Protein AF-A0A6J1CYR2-F1 (afdb_monomer)

Secondary structure (DSSP, 8-state):
-PPP------GGGS-HHHHHHHHTTS-HHHHHHTGGGS-HHHHHHHHSGGGGSEEE----S-TTS--S-HHHHHHHHHHHTTT---EEEEES--BHHHHHHHHHH-S---EEEEES-TB--HHHHHHHHTT-TT--EEEEES----HHHHHHHHHH-TT--EEEEE-S----

Foldseek 3Di:
DDDDPPPDPPPVPDPLVVVLVVLLVDALVCLVPPQLPPDPSSVVSSLALVSLLEHELDDPPPVPPDPDDSLVSLLVSLVSNQQNHAYYEDECRDALVSLVSNLVSYQRHAYYEYENHARQALVSLLVNLLSHQNHAEYEYYQYDHDPVSVVSNCVSHVNHNYYHYHHPDPPD

Mean predicted aligned error: 6.94 Å

Organism: Momordica charantia (NCBI:txid3673)

Structure (mmCIF, N/CA/C/O backbone):
data_AF-A0A6J1CYR2-F1
#
_entry.id   AF-A0A6J1CYR2-F1
#
loop_
_atom_site.group_PDB
_atom_site.id
_atom_site.type_symbol
_atom_site.label_atom_id
_atom_site.label_alt_id
_atom_site.label_comp_id
_atom_site.label_asym_id
_atom_site.label_entity_id
_atom_site.label_seq_id
_atom_site.pdbx_PDB_ins_code
_atom_site.Cartn_x
_atom_site.Cartn_y
_atom_site.Cartn_z
_atom_site.occupancy
_atom_site.B_iso_or_equiv
_atom_site.auth_seq_id
_atom_site.auth_comp_id
_atom_site.auth_asym_id
_atom_site.auth_atom_id
_atom_site.pdbx_PDB_model_num
ATOM 1 N N . MET A 1 1 ? 20.885 -32.375 -44.635 1.00 42.28 1 MET A N 1
ATOM 2 C CA . MET A 1 1 ? 20.047 -32.191 -43.427 1.00 42.28 1 MET A CA 1
ATOM 3 C C . MET A 1 1 ? 19.857 -30.687 -43.183 1.00 42.28 1 MET A C 1
ATOM 5 O O . MET A 1 1 ? 20.788 -30.029 -42.739 1.00 42.28 1 MET A O 1
ATOM 9 N N . LYS A 1 2 ? 18.721 -30.091 -43.586 1.00 44.25 2 LYS A N 1
ATOM 10 C CA . LYS A 1 2 ? 18.470 -28.638 -43.442 1.00 44.25 2 LYS A CA 1
ATOM 11 C C . LYS A 1 2 ? 18.006 -28.343 -42.007 1.00 44.25 2 LYS A C 1
ATOM 13 O O . LYS A 1 2 ? 16.956 -28.832 -41.599 1.00 44.25 2 LYS A O 1
ATOM 18 N N . ARG A 1 3 ? 18.774 -27.560 -41.237 1.00 52.75 3 ARG A N 1
ATOM 19 C CA . ARG A 1 3 ? 18.351 -27.058 -39.915 1.00 52.75 3 ARG A CA 1
ATOM 20 C C . ARG A 1 3 ? 17.096 -26.195 -40.095 1.00 52.75 3 ARG A C 1
ATOM 22 O O . ARG A 1 3 ? 17.161 -25.154 -40.744 1.00 52.75 3 ARG A O 1
ATOM 29 N N . LYS A 1 4 ? 15.959 -26.612 -39.523 1.00 50.84 4 LYS A N 1
ATOM 30 C CA . LYS A 1 4 ? 14.780 -25.745 -39.374 1.00 50.84 4 LYS A CA 1
ATOM 31 C C . LYS A 1 4 ? 15.198 -24.537 -38.528 1.00 50.84 4 LYS A C 1
ATOM 33 O O . LYS A 1 4 ? 15.584 -24.706 -37.373 1.00 50.84 4 LYS A O 1
ATOM 38 N N . ARG A 1 5 ? 15.145 -23.328 -39.097 1.00 55.97 5 ARG A N 1
ATOM 39 C CA . ARG A 1 5 ? 15.244 -22.077 -38.330 1.00 55.97 5 ARG A CA 1
ATOM 40 C C . ARG A 1 5 ? 14.112 -22.095 -37.299 1.00 55.97 5 ARG A C 1
ATOM 42 O O . ARG A 1 5 ? 12.945 -22.116 -37.681 1.00 55.97 5 ARG A O 1
ATOM 49 N N . LYS A 1 6 ? 14.444 -22.124 -36.004 1.00 58.31 6 LYS A N 1
ATOM 50 C CA . LYS A 1 6 ? 13.477 -21.809 -34.945 1.00 58.31 6 LYS A CA 1
ATOM 51 C C . LYS A 1 6 ? 13.029 -20.374 -35.216 1.00 58.31 6 LYS A C 1
ATOM 53 O O . LYS A 1 6 ? 13.857 -19.470 -35.155 1.00 58.31 6 LYS A O 1
ATOM 58 N N . ILE A 1 7 ? 11.763 -20.178 -35.576 1.00 60.44 7 ILE A N 1
ATOM 59 C CA . ILE A 1 7 ? 11.164 -18.843 -35.605 1.00 60.44 7 ILE A CA 1
ATOM 60 C C . ILE A 1 7 ? 11.235 -18.355 -34.159 1.00 60.44 7 ILE A C 1
ATOM 62 O O . ILE A 1 7 ? 10.533 -18.875 -33.290 1.00 60.44 7 ILE A O 1
ATOM 66 N N . ALA A 1 8 ? 12.170 -17.451 -33.874 1.00 62.22 8 ALA A N 1
ATOM 67 C CA . ALA A 1 8 ? 12.194 -16.766 -32.597 1.00 62.22 8 ALA A CA 1
ATOM 68 C C . ALA A 1 8 ? 10.896 -15.958 -32.525 1.00 62.22 8 ALA A C 1
ATOM 70 O O . ALA A 1 8 ? 10.611 -15.173 -33.428 1.00 62.22 8 ALA A O 1
ATOM 71 N N . ARG A 1 9 ? 10.069 -16.211 -31.506 1.00 61.34 9 ARG A N 1
ATOM 72 C CA . ARG A 1 9 ? 8.853 -15.422 -31.285 1.00 61.34 9 ARG A CA 1
ATOM 73 C C . ARG A 1 9 ? 9.284 -13.975 -31.067 1.00 61.34 9 ARG A C 1
ATOM 75 O O . ARG A 1 9 ? 10.005 -13.699 -30.110 1.00 61.34 9 ARG A O 1
ATOM 82 N N . ASN A 1 10 ? 8.884 -13.083 -31.969 1.00 68.69 10 ASN A N 1
ATOM 83 C CA . ASN A 1 10 ? 9.196 -11.670 -31.847 1.00 68.69 10 ASN A CA 1
ATOM 84 C C . ASN A 1 10 ? 8.203 -11.027 -30.876 1.00 68.69 10 ASN A C 1
ATOM 86 O O . ASN A 1 10 ? 7.147 -10.544 -31.270 1.00 68.69 10 ASN A O 1
ATOM 90 N N . TRP A 1 11 ? 8.531 -11.048 -29.584 1.00 68.81 11 TRP A N 1
ATOM 91 C CA . TRP A 1 11 ? 7.711 -10.428 -28.537 1.00 68.81 11 TRP A CA 1
ATOM 92 C C . TRP A 1 11 ? 7.516 -8.914 -28.737 1.00 68.81 11 TRP A C 1
ATOM 94 O O . TRP A 1 11 ? 6.641 -8.330 -28.108 1.00 68.81 11 TRP A O 1
ATOM 104 N N . LEU A 1 12 ? 8.296 -8.283 -29.625 1.00 65.00 12 LEU A N 1
ATOM 105 C CA . LEU A 1 12 ? 8.162 -6.869 -29.982 1.00 65.00 12 LEU A CA 1
ATOM 106 C C . LEU A 1 12 ? 6.978 -6.580 -30.921 1.00 65.00 12 LEU A C 1
ATOM 108 O O . LEU A 1 12 ? 6.601 -5.422 -31.053 1.00 65.00 12 LEU A O 1
ATOM 112 N N . GLU A 1 13 ? 6.397 -7.597 -31.566 1.00 72.12 13 GLU A N 1
ATOM 113 C CA . GLU A 1 13 ? 5.245 -7.441 -32.475 1.00 72.12 13 GLU A CA 1
ATOM 114 C C . GLU A 1 13 ? 3.892 -7.562 -31.763 1.00 72.12 13 GLU A C 1
ATOM 116 O O . GLU A 1 13 ? 2.841 -7.411 -32.386 1.00 72.12 13 GLU A O 1
ATOM 121 N N . LEU A 1 14 ? 3.891 -7.835 -30.455 1.00 77.06 14 LEU A N 1
ATOM 122 C CA . LEU A 1 14 ? 2.652 -7.892 -29.694 1.00 77.06 14 LEU A CA 1
ATOM 123 C C . LEU A 1 14 ? 2.041 -6.488 -29.551 1.00 77.06 14 LEU A C 1
ATOM 125 O O . LEU A 1 14 ? 2.762 -5.538 -29.227 1.00 77.06 14 LEU A O 1
ATOM 129 N N . PRO A 1 15 ? 0.713 -6.346 -29.728 1.00 83.88 15 PRO A N 1
ATOM 130 C CA . PRO A 1 15 ? 0.023 -5.098 -29.442 1.00 83.88 15 PRO A CA 1
ATOM 131 C C . PRO A 1 15 ? 0.286 -4.637 -28.008 1.00 83.88 15 PRO A C 1
ATOM 133 O O . PRO A 1 15 ? 0.337 -5.453 -27.082 1.00 83.88 15 PRO A O 1
ATOM 136 N N . ALA A 1 16 ? 0.401 -3.322 -27.816 1.00 82.12 16 ALA A N 1
ATOM 137 C CA . ALA A 1 16 ? 0.687 -2.731 -26.511 1.00 82.12 16 ALA A CA 1
ATOM 138 C C . ALA A 1 16 ? -0.309 -3.187 -25.431 1.00 82.12 16 ALA A C 1
ATOM 140 O O . ALA A 1 16 ? 0.098 -3.461 -24.312 1.00 82.12 16 ALA A O 1
ATOM 141 N N . GLU A 1 17 ? -1.585 -3.366 -25.777 1.00 84.38 17 GLU A N 1
ATOM 142 C CA . GLU A 1 17 ? -2.633 -3.824 -24.855 1.00 84.38 17 GLU A CA 1
ATOM 143 C C . GLU A 1 17 ? -2.387 -5.241 -24.309 1.00 84.38 17 GLU A C 1
ATOM 145 O O . GLU A 1 17 ? -2.567 -5.508 -23.116 1.00 84.38 17 GLU A O 1
ATOM 150 N N . VAL A 1 18 ? -1.925 -6.155 -25.168 1.00 86.38 18 VAL A N 1
ATOM 151 C CA . VAL A 1 18 ? -1.586 -7.528 -24.766 1.00 86.38 18 VAL A CA 1
ATOM 152 C C . VAL A 1 18 ? -0.366 -7.505 -23.854 1.00 86.38 18 VAL A C 1
ATOM 154 O O . VAL A 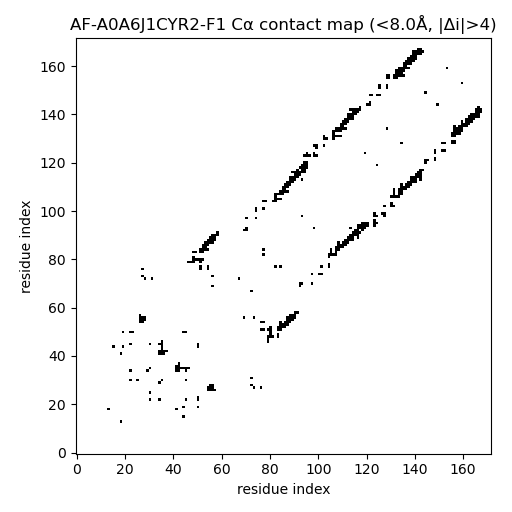1 18 ? -0.353 -8.165 -22.815 1.00 86.38 18 VAL A O 1
ATOM 157 N N . MET A 1 19 ? 0.633 -6.691 -24.201 1.00 86.19 19 MET A N 1
ATOM 158 C CA . MET A 1 19 ? 1.817 -6.502 -23.369 1.00 86.19 19 MET A CA 1
ATOM 159 C C . MET A 1 19 ? 1.462 -5.913 -22.004 1.00 86.19 19 MET A C 1
ATOM 161 O O . MET A 1 19 ? 1.915 -6.447 -20.997 1.00 86.19 19 MET A O 1
ATOM 165 N N . SER A 1 20 ? 0.604 -4.893 -21.943 1.00 85.94 20 SER A N 1
ATOM 166 C CA . SER A 1 20 ? 0.101 -4.330 -20.685 1.00 85.94 20 SER A CA 1
ATOM 167 C C . SER A 1 20 ? -0.601 -5.387 -19.838 1.00 85.94 20 SER A C 1
ATOM 169 O O . SER A 1 20 ? -0.345 -5.483 -18.645 1.00 85.94 20 SER A O 1
ATOM 171 N N . THR A 1 21 ? -1.419 -6.248 -20.449 1.00 88.00 21 THR A N 1
ATOM 172 C CA . THR A 1 21 ? -2.110 -7.331 -19.728 1.00 88.00 21 THR A CA 1
ATOM 173 C C . THR A 1 21 ? -1.133 -8.330 -19.109 1.00 88.00 21 THR A C 1
ATOM 175 O O . THR A 1 21 ? -1.352 -8.788 -17.989 1.00 88.00 21 THR A O 1
ATOM 178 N N . ILE A 1 22 ? -0.047 -8.654 -19.816 1.00 88.12 22 ILE A N 1
ATOM 179 C CA . ILE A 1 22 ? 1.027 -9.505 -19.289 1.00 88.12 22 ILE A CA 1
ATOM 180 C C . ILE A 1 22 ? 1.761 -8.785 -18.153 1.00 88.12 22 ILE A C 1
ATOM 182 O O . ILE A 1 22 ? 1.962 -9.372 -17.096 1.00 88.12 22 ILE A O 1
ATOM 186 N N . MET A 1 23 ? 2.119 -7.512 -18.343 1.00 87.44 23 MET A N 1
ATOM 187 C CA . MET A 1 23 ? 2.809 -6.712 -17.327 1.00 87.44 23 MET A CA 1
ATOM 188 C C . MET A 1 23 ? 1.969 -6.545 -16.052 1.00 87.44 23 MET A C 1
ATOM 190 O O . MET A 1 23 ? 2.528 -6.561 -14.966 1.00 87.44 23 MET A O 1
ATOM 194 N N . LEU A 1 24 ? 0.637 -6.464 -16.156 1.00 88.12 24 LEU A N 1
ATOM 195 C CA . LEU A 1 24 ? -0.285 -6.410 -15.011 1.00 88.12 24 LEU A CA 1
ATOM 196 C C . LEU A 1 24 ? -0.329 -7.712 -14.191 1.00 88.12 24 LEU A C 1
ATOM 198 O O . LEU A 1 24 ? -0.959 -7.747 -13.136 1.00 88.12 24 LEU A O 1
ATOM 202 N N . LYS A 1 25 ? 0.278 -8.801 -14.680 1.00 90.44 25 LYS A N 1
ATOM 203 C CA . LYS A 1 25 ? 0.467 -10.038 -13.906 1.00 90.44 25 LYS A CA 1
ATOM 204 C C . LYS A 1 25 ? 1.760 -10.045 -13.099 1.00 90.44 25 LYS A C 1
ATOM 206 O O . LYS A 1 25 ? 1.913 -10.936 -12.272 1.00 90.44 25 LYS A O 1
ATOM 211 N N . LEU A 1 26 ? 2.661 -9.097 -13.351 1.00 90.31 26 LEU A N 1
ATOM 212 C CA . LEU A 1 26 ? 3.892 -8.935 -12.591 1.00 90.31 26 LEU A CA 1
ATOM 213 C C . LEU A 1 26 ? 3.629 -8.109 -11.332 1.00 90.31 26 LEU A C 1
ATOM 215 O O . LEU A 1 26 ? 2.802 -7.194 -11.334 1.00 90.31 26 LEU A O 1
ATOM 219 N N . GLY A 1 27 ? 4.380 -8.405 -10.275 1.00 91.31 27 GLY A N 1
ATOM 220 C CA . GLY A 1 27 ? 4.396 -7.579 -9.073 1.00 91.31 27 GLY A CA 1
ATOM 221 C C . GLY A 1 27 ? 5.092 -6.238 -9.316 1.00 91.31 27 GLY A C 1
ATOM 222 O O . GLY A 1 27 ? 5.925 -6.086 -10.216 1.00 91.31 27 GLY A O 1
ATOM 223 N N . ALA A 1 28 ? 4.814 -5.252 -8.465 1.00 94.50 28 ALA A N 1
ATOM 224 C CA . ALA A 1 28 ? 5.455 -3.940 -8.529 1.00 94.50 28 ALA A CA 1
ATOM 225 C C . ALA A 1 28 ? 6.987 -4.041 -8.418 1.00 94.50 28 ALA A C 1
ATOM 227 O O . ALA A 1 28 ? 7.702 -3.290 -9.084 1.00 94.50 28 ALA A O 1
ATOM 228 N N . ILE A 1 29 ? 7.491 -4.999 -7.632 1.00 92.12 29 ILE A N 1
ATOM 229 C CA . ILE A 1 29 ? 8.927 -5.269 -7.495 1.00 92.12 29 ILE A CA 1
ATOM 230 C C . ILE A 1 29 ? 9.530 -5.647 -8.853 1.00 92.12 29 ILE A C 1
ATOM 232 O O . ILE A 1 29 ? 10.448 -4.975 -9.315 1.00 92.12 29 ILE A O 1
ATOM 236 N N . GLU A 1 30 ? 8.974 -6.652 -9.533 1.00 91.56 30 GLU A N 1
ATOM 237 C CA . GLU A 1 30 ? 9.466 -7.147 -10.827 1.00 91.56 30 GLU A CA 1
ATOM 238 C C . GLU A 1 30 ? 9.392 -6.080 -11.925 1.00 91.56 30 GLU A C 1
ATOM 240 O O . GLU A 1 30 ? 10.299 -5.957 -12.757 1.00 91.56 30 GLU A O 1
ATOM 245 N N . ILE A 1 31 ? 8.331 -5.266 -11.918 1.00 94.00 31 ILE A N 1
ATOM 246 C CA . ILE A 1 31 ? 8.193 -4.149 -12.855 1.00 94.00 31 ILE A CA 1
ATOM 247 C C . ILE A 1 31 ? 9.319 -3.130 -12.645 1.00 94.00 31 ILE A C 1
ATOM 249 O O . ILE A 1 31 ? 9.911 -2.652 -13.619 1.00 94.00 31 ILE A O 1
ATOM 253 N N . LEU A 1 32 ? 9.617 -2.789 -11.387 1.00 93.38 32 LEU A N 1
ATOM 254 C CA . LEU A 1 32 ? 10.603 -1.769 -11.033 1.00 93.38 32 LEU A CA 1
ATOM 255 C C . LEU A 1 32 ? 12.053 -2.245 -11.161 1.00 93.38 32 LEU A C 1
ATOM 257 O O . LEU A 1 32 ? 12.912 -1.416 -11.452 1.00 93.38 32 LEU A O 1
ATOM 261 N N . THR A 1 33 ? 12.344 -3.530 -10.970 1.00 91.81 33 THR A N 1
ATOM 262 C CA . THR A 1 33 ? 13.723 -4.051 -11.006 1.00 91.81 33 THR A CA 1
ATOM 263 C C . THR A 1 33 ? 14.095 -4.684 -12.341 1.00 91.81 33 THR A C 1
ATOM 265 O O . THR A 1 33 ? 15.275 -4.714 -12.678 1.00 91.81 33 THR A O 1
ATOM 268 N N . SER A 1 34 ? 13.118 -5.150 -13.127 1.00 91.56 34 SER A N 1
ATOM 269 C CA . SER A 1 34 ? 13.382 -5.941 -14.333 1.00 91.56 34 SER A CA 1
ATOM 270 C C . SER A 1 34 ? 12.611 -5.449 -15.557 1.00 91.56 34 SER A C 1
ATOM 272 O O . SER A 1 34 ? 13.219 -4.959 -16.514 1.00 91.56 34 SER A O 1
ATOM 274 N N . ALA A 1 35 ? 11.273 -5.507 -15.545 1.00 93.00 35 ALA A N 1
ATOM 275 C CA . ALA A 1 35 ? 10.481 -5.354 -16.770 1.00 93.00 35 ALA A CA 1
ATOM 276 C 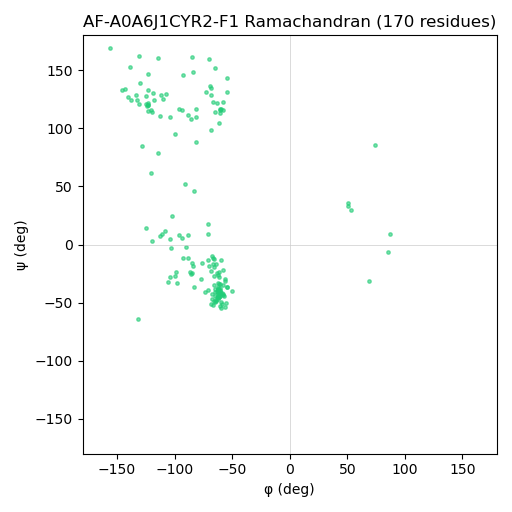C . ALA A 1 35 ? 10.696 -3.995 -17.461 1.00 93.00 35 ALA A C 1
ATOM 278 O O . ALA A 1 35 ? 10.852 -3.922 -18.684 1.00 93.00 35 ALA A O 1
ATOM 279 N N . GLN A 1 36 ? 10.789 -2.906 -16.693 1.00 94.06 36 GLN A N 1
ATOM 280 C CA . GLN A 1 36 ? 10.978 -1.572 -17.268 1.00 94.06 36 GLN A CA 1
ATOM 281 C C . GLN A 1 36 ? 12.340 -1.363 -17.959 1.00 94.06 36 GLN A C 1
ATOM 283 O O . GLN A 1 36 ? 12.503 -0.359 -18.655 1.00 94.06 36 GLN A O 1
ATOM 288 N N . PHE A 1 37 ? 13.307 -2.269 -17.784 1.00 93.75 37 PHE A N 1
ATOM 289 C CA . PHE A 1 37 ? 14.656 -2.169 -18.353 1.00 93.75 37 PHE A CA 1
ATOM 290 C C . PHE A 1 37 ? 14.886 -3.076 -19.569 1.00 93.75 37 PHE A C 1
ATOM 292 O O . PHE A 1 37 ? 15.945 -3.005 -20.185 1.00 93.75 37 PHE A O 1
ATOM 299 N N . VAL A 1 38 ? 13.899 -3.890 -19.960 1.00 92.81 38 VAL A N 1
ATOM 300 C CA . VAL A 1 38 ? 14.040 -4.849 -21.071 1.00 92.81 38 VAL A CA 1
ATOM 301 C C . VAL A 1 38 ? 14.171 -4.148 -22.426 1.00 92.81 38 VAL A C 1
ATOM 303 O O . VAL A 1 38 ? 15.077 -4.441 -23.203 1.00 92.81 38 VAL A O 1
ATOM 306 N N . CYS A 1 39 ? 13.253 -3.231 -22.742 1.00 90.88 39 CYS A N 1
ATOM 307 C CA . CYS A 1 39 ? 13.301 -2.437 -23.970 1.00 90.88 39 CYS A CA 1
ATOM 308 C C . CYS A 1 39 ? 12.526 -1.119 -23.826 1.00 90.88 39 CYS A C 1
ATOM 310 O O . CYS A 1 39 ? 11.755 -0.927 -22.884 1.00 90.88 39 CYS A O 1
ATOM 312 N N . SER A 1 40 ? 12.683 -0.211 -24.792 1.00 91.19 40 SER A N 1
ATOM 313 C CA . SER A 1 40 ? 12.018 1.100 -24.786 1.00 91.19 40 SER A CA 1
ATOM 314 C C . SER A 1 40 ? 10.487 1.014 -24.795 1.00 91.19 40 SER A C 1
ATOM 316 O O . SER A 1 40 ? 9.830 1.846 -24.171 1.00 91.19 40 SER A O 1
ATOM 318 N N . SER A 1 41 ? 9.912 0.008 -25.462 1.00 90.75 41 SER A N 1
ATOM 319 C CA . SER A 1 41 ? 8.462 -0.227 -25.469 1.00 90.75 41 SER A CA 1
ATOM 320 C C . SER A 1 41 ? 7.954 -0.598 -24.071 1.00 90.75 41 SER A C 1
ATOM 322 O O . SER A 1 41 ? 7.047 0.047 -23.547 1.00 90.75 41 SER A O 1
ATOM 324 N N . TRP A 1 42 ? 8.613 -1.554 -23.407 1.00 93.31 42 TRP A N 1
ATOM 325 C CA . TRP A 1 42 ? 8.261 -1.965 -22.044 1.00 93.31 42 TRP A CA 1
ATOM 326 C C . TRP A 1 42 ? 8.477 -0.831 -21.045 1.00 93.31 42 TRP A C 1
ATOM 328 O O . TRP A 1 42 ? 7.637 -0.619 -20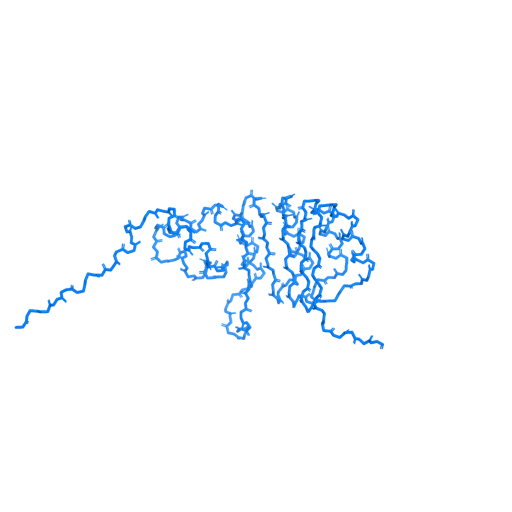.177 1.00 93.31 42 TRP A O 1
ATOM 338 N N . ASN A 1 43 ? 9.547 -0.045 -21.206 1.00 94.06 43 ASN A N 1
ATOM 339 C CA . ASN A 1 43 ? 9.795 1.127 -20.371 1.00 94.06 43 ASN A CA 1
ATOM 340 C C . ASN A 1 43 ? 8.642 2.137 -20.432 1.00 94.06 43 ASN A C 1
ATOM 342 O O . ASN A 1 43 ? 8.236 2.658 -19.395 1.00 94.06 43 ASN A O 1
ATOM 346 N N . LYS A 1 44 ? 8.108 2.404 -21.633 1.00 93.94 44 LYS A N 1
ATOM 347 C CA . LYS A 1 44 ? 6.962 3.305 -21.820 1.00 93.94 44 LYS A CA 1
ATOM 348 C C . LYS A 1 44 ? 5.710 2.756 -21.143 1.00 93.94 44 LYS A C 1
ATOM 350 O O . LYS A 1 44 ? 5.096 3.482 -20.372 1.00 93.94 44 LYS A O 1
ATOM 355 N N . ILE A 1 45 ? 5.391 1.480 -21.371 1.00 93.81 45 ILE A N 1
ATOM 356 C CA . ILE A 1 45 ? 4.232 0.817 -20.754 1.00 93.81 45 ILE A CA 1
ATOM 357 C C . ILE A 1 45 ? 4.349 0.856 -19.226 1.00 93.81 45 ILE A C 1
ATOM 359 O O . ILE A 1 45 ? 3.460 1.362 -18.559 1.00 93.81 45 ILE A O 1
ATOM 363 N N . CYS A 1 46 ? 5.479 0.433 -18.656 1.00 94.56 46 CYS A N 1
ATOM 364 C CA . CYS A 1 46 ? 5.682 0.379 -17.202 1.00 94.56 46 CYS A CA 1
ATOM 365 C C . CYS A 1 46 ? 5.662 1.759 -16.515 1.00 94.56 46 CYS A C 1
ATOM 367 O O . CYS A 1 46 ? 5.557 1.839 -15.289 1.00 94.56 46 CYS A O 1
ATOM 369 N N . LYS A 1 47 ? 5.805 2.853 -17.269 1.00 94.00 47 LYS A N 1
ATOM 370 C CA . LYS A 1 47 ? 5.691 4.229 -16.763 1.00 94.00 47 LYS A CA 1
ATOM 371 C C . LYS A 1 47 ? 4.281 4.806 -16.902 1.00 94.00 47 LYS A C 1
ATOM 373 O O . LYS A 1 47 ? 4.025 5.862 -16.326 1.00 94.00 47 LYS A O 1
ATOM 378 N N . ASP A 1 48 ? 3.393 4.147 -17.641 1.00 94.88 48 ASP A N 1
ATOM 379 C CA . ASP A 1 48 ? 2.011 4.581 -17.807 1.00 94.88 48 ASP A CA 1
ATOM 380 C C . ASP A 1 48 ? 1.235 4.427 -16.484 1.00 94.88 48 ASP A C 1
ATOM 382 O O . ASP A 1 48 ? 1.265 3.344 -15.896 1.00 94.88 48 ASP A O 1
ATOM 386 N N . PRO A 1 49 ? 0.527 5.464 -15.995 1.00 95.00 49 PRO A N 1
ATOM 387 C CA . PRO A 1 49 ? -0.233 5.388 -14.746 1.00 95.00 49 PRO A CA 1
ATOM 388 C C . PRO A 1 49 ? -1.277 4.266 -14.694 1.00 95.00 49 PRO A C 1
ATOM 390 O O . PRO A 1 49 ? -1.539 3.734 -13.616 1.00 95.00 49 PRO A O 1
ATOM 393 N N . SER A 1 50 ? -1.853 3.870 -15.836 1.00 93.31 50 SER A N 1
ATOM 394 C CA . SER A 1 50 ? -2.854 2.796 -15.904 1.00 93.31 50 SER A CA 1
ATOM 395 C C . SER A 1 50 ? -2.305 1.436 -15.463 1.00 93.31 50 SER A C 1
ATOM 397 O O . SER A 1 50 ? -3.066 0.614 -14.953 1.00 93.31 50 SER A O 1
ATOM 399 N N . MET A 1 51 ? -0.987 1.232 -15.563 1.00 94.75 51 MET A N 1
ATOM 400 C CA . MET A 1 51 ? -0.303 0.032 -15.072 1.00 94.75 51 MET A CA 1
ATOM 401 C C . MET A 1 51 ? -0.262 -0.068 -13.545 1.00 94.75 51 MET A C 1
ATOM 403 O O . MET A 1 51 ? -0.024 -1.147 -13.018 1.00 94.75 51 MET A O 1
ATOM 407 N N . TRP A 1 52 ? -0.485 1.040 -12.834 1.00 96.75 52 TRP A N 1
ATOM 408 C CA . TRP A 1 52 ? -0.290 1.144 -11.384 1.00 96.75 52 TRP A CA 1
ATOM 409 C C . TRP A 1 52 ? -1.604 1.232 -10.608 1.00 96.75 52 TRP A C 1
ATOM 411 O O . TRP A 1 52 ? -1.595 1.512 -9.414 1.00 96.75 52 TRP A O 1
ATOM 421 N N . ARG A 1 53 ? -2.751 0.976 -11.251 1.00 96.31 53 ARG A N 1
ATOM 422 C CA . ARG A 1 53 ? -4.052 0.949 -10.556 1.00 96.31 53 ARG A CA 1
ATOM 423 C C . ARG A 1 53 ? -4.123 -0.134 -9.478 1.00 96.31 53 ARG A C 1
ATOM 425 O O . ARG A 1 53 ? -4.861 0.019 -8.507 1.00 96.31 53 ARG A O 1
ATOM 432 N N . VAL A 1 54 ? -3.355 -1.205 -9.660 1.00 97.12 54 VAL A N 1
ATOM 433 C CA . VAL A 1 54 ? -3.174 -2.301 -8.709 1.00 97.12 54 VAL A CA 1
ATOM 434 C C . VAL A 1 54 ? -1.685 -2.410 -8.414 1.00 97.12 54 VAL A C 1
ATOM 436 O O . VAL A 1 54 ? -0.889 -2.588 -9.333 1.00 97.12 54 VAL A O 1
ATOM 439 N N . ILE A 1 55 ? -1.309 -2.282 -7.146 1.00 97.50 55 ILE A N 1
ATOM 440 C CA . ILE A 1 55 ? 0.076 -2.404 -6.688 1.00 97.50 55 ILE A CA 1
ATOM 441 C C . ILE A 1 55 ? 0.190 -3.661 -5.836 1.00 97.50 55 ILE A C 1
ATOM 443 O O . ILE A 1 55 ? -0.314 -3.708 -4.715 1.00 97.50 55 ILE A O 1
ATOM 447 N N . ASP A 1 56 ? 0.894 -4.663 -6.351 1.00 95.38 56 ASP A N 1
ATOM 448 C CA . ASP A 1 56 ? 1.246 -5.849 -5.578 1.00 95.38 56 ASP A CA 1
ATOM 449 C C . ASP A 1 56 ? 2.717 -5.797 -5.150 1.00 95.38 56 ASP A C 1
ATOM 451 O O . ASP A 1 56 ? 3.616 -5.895 -5.988 1.00 95.38 56 ASP A O 1
ATOM 455 N N . MET A 1 57 ? 2.957 -5.611 -3.848 1.00 94.00 57 MET A N 1
ATOM 456 C CA . MET A 1 57 ? 4.290 -5.654 -3.231 1.00 94.00 57 MET A CA 1
ATOM 457 C C . MET A 1 57 ? 4.545 -6.977 -2.493 1.00 94.00 57 MET A C 1
ATOM 459 O O . MET A 1 57 ? 5.355 -7.002 -1.565 1.00 94.00 57 MET A O 1
ATOM 463 N N . HIS A 1 58 ? 3.855 -8.060 -2.865 1.00 87.25 58 HIS A N 1
ATOM 464 C CA . HIS A 1 58 ? 4.133 -9.385 -2.316 1.00 87.25 58 HIS A CA 1
ATOM 465 C C . HIS A 1 58 ? 5.611 -9.734 -2.509 1.00 87.25 58 HIS A C 1
ATOM 467 O O . HIS A 1 58 ? 6.180 -9.587 -3.594 1.00 87.25 58 HIS A O 1
ATOM 473 N N . ASN A 1 59 ? 6.229 -10.193 -1.428 1.00 76.62 59 ASN A N 1
ATOM 474 C CA . ASN A 1 59 ? 7.609 -10.633 -1.405 1.00 76.62 59 ASN A CA 1
ATOM 475 C C . ASN A 1 59 ? 7.643 -12.064 -0.861 1.00 76.62 59 ASN A C 1
ATOM 477 O O . ASN A 1 59 ? 7.219 -12.293 0.267 1.00 76.62 59 ASN A O 1
ATOM 481 N N . LEU A 1 60 ? 8.167 -13.014 -1.641 1.00 68.06 60 LEU A N 1
ATOM 482 C CA . LEU A 1 60 ? 8.214 -14.446 -1.304 1.00 68.06 60 LEU A CA 1
ATOM 483 C C . LEU A 1 60 ? 9.206 -14.801 -0.175 1.00 68.06 60 LEU A C 1
ATOM 485 O O . LEU A 1 60 ? 9.562 -15.965 -0.006 1.00 68.06 60 LEU A O 1
ATOM 489 N N . GLY A 1 61 ? 9.634 -13.820 0.621 1.00 55.38 61 GLY A N 1
ATOM 490 C CA . GLY A 1 61 ? 10.403 -14.050 1.840 1.00 55.38 61 GLY A CA 1
ATOM 491 C C . GLY A 1 61 ? 11.913 -14.139 1.644 1.00 55.38 61 GLY A C 1
ATOM 492 O O . GLY A 1 61 ? 12.611 -14.423 2.613 1.00 55.38 61 GLY A O 1
ATOM 493 N N . ASP A 1 62 ? 12.442 -13.823 0.459 1.00 60.16 62 ASP A N 1
ATOM 494 C CA . ASP A 1 62 ? 13.894 -13.760 0.222 1.00 60.16 62 ASP A CA 1
ATOM 495 C C . ASP A 1 62 ? 14.473 -12.403 0.672 1.00 60.16 62 ASP A C 1
ATOM 497 O O . ASP A 1 62 ? 15.203 -11.714 -0.033 1.00 60.16 62 ASP A O 1
ATOM 501 N N . LEU A 1 63 ? 14.068 -11.964 1.870 1.00 55.47 63 LEU A N 1
ATOM 502 C CA . LEU A 1 63 ? 14.380 -10.650 2.448 1.00 55.47 63 LEU A CA 1
ATOM 503 C C . LEU A 1 63 ? 15.875 -10.458 2.744 1.00 55.47 63 LEU A C 1
ATOM 505 O O . LEU A 1 63 ? 16.294 -9.339 3.034 1.00 55.47 63 LEU A O 1
ATOM 509 N N . HIS A 1 64 ? 16.665 -11.533 2.703 1.00 54.12 64 HIS A N 1
ATOM 510 C CA . HIS A 1 64 ? 18.059 -11.529 3.134 1.00 54.12 64 HIS A CA 1
ATOM 511 C C . HIS A 1 64 ? 19.058 -11.066 2.063 1.00 54.12 64 HIS A C 1
ATOM 513 O O . HIS A 1 64 ? 20.148 -10.655 2.448 1.00 54.12 64 HIS A O 1
ATOM 519 N N . ASP A 1 65 ? 18.675 -11.022 0.780 1.00 56.44 65 ASP A N 1
ATOM 520 C CA . ASP A 1 65 ? 19.587 -10.684 -0.333 1.00 56.44 65 ASP A CA 1
ATOM 521 C C . ASP A 1 65 ? 19.106 -9.515 -1.221 1.00 56.44 65 ASP A C 1
ATOM 523 O O . ASP A 1 65 ? 19.622 -9.277 -2.315 1.00 56.44 65 ASP A O 1
ATOM 527 N N . MET A 1 66 ? 18.112 -8.744 -0.774 1.00 61.41 66 MET A N 1
ATOM 528 C CA . MET A 1 66 ? 17.515 -7.687 -1.598 1.00 61.41 66 MET A CA 1
ATOM 529 C C . MET A 1 66 ? 18.267 -6.361 -1.428 1.00 61.41 66 MET A C 1
ATOM 531 O O . MET A 1 66 ? 18.159 -5.697 -0.401 1.00 61.41 66 MET A O 1
ATOM 535 N N . GLU A 1 67 ? 18.972 -5.916 -2.470 1.00 70.69 67 GLU A N 1
ATOM 536 C CA . GLU A 1 67 ? 19.714 -4.638 -2.504 1.00 70.69 67 GLU A CA 1
ATOM 537 C C . GLU A 1 67 ? 18.800 -3.387 -2.559 1.00 70.69 67 GLU A C 1
ATOM 539 O O . GLU A 1 67 ? 19.251 -2.265 -2.789 1.00 70.69 67 GLU A O 1
ATOM 544 N N . TYR A 1 68 ? 17.487 -3.548 -2.384 1.00 76.00 68 TYR A N 1
ATOM 545 C CA . TYR A 1 68 ? 16.504 -2.488 -2.582 1.00 76.00 68 TYR A CA 1
ATOM 546 C C . TYR A 1 68 ? 15.537 -2.330 -1.410 1.00 76.00 68 TYR A C 1
ATOM 548 O O . TYR A 1 68 ? 15.023 -3.284 -0.832 1.00 76.00 68 TYR A O 1
ATOM 556 N N . ASN A 1 69 ? 15.252 -1.068 -1.088 1.00 89.62 69 ASN A N 1
ATOM 557 C CA . ASN A 1 69 ? 14.333 -0.683 -0.027 1.00 89.62 69 ASN A CA 1
ATOM 558 C C . ASN A 1 69 ? 12.876 -0.753 -0.526 1.00 89.62 69 ASN A C 1
ATOM 560 O O . ASN A 1 69 ? 12.444 0.073 -1.338 1.00 89.62 69 ASN A O 1
ATOM 564 N N . LEU A 1 70 ? 12.119 -1.729 -0.019 1.00 92.00 70 LEU A N 1
ATOM 565 C CA . LEU A 1 70 ? 10.729 -1.983 -0.416 1.00 92.00 70 LEU A CA 1
ATOM 566 C C . LEU A 1 70 ? 9.787 -0.812 -0.111 1.00 92.00 70 LEU A C 1
ATOM 568 O O . LEU A 1 70 ? 8.871 -0.552 -0.892 1.00 92.00 70 LEU A O 1
ATOM 572 N N . GLU A 1 71 ? 10.028 -0.065 0.967 1.00 94.25 71 GLU A N 1
ATOM 573 C CA . GLU A 1 71 ? 9.249 1.131 1.291 1.00 94.25 71 GLU A CA 1
ATOM 574 C C . GLU A 1 71 ? 9.433 2.206 0.210 1.00 94.25 71 GLU A C 1
ATOM 576 O O . GLU A 1 71 ? 8.448 2.714 -0.331 1.00 94.25 71 GLU A O 1
ATOM 581 N N . ILE A 1 72 ? 10.678 2.486 -0.195 1.00 94.69 72 ILE A N 1
ATOM 582 C CA . ILE A 1 72 ? 10.982 3.440 -1.276 1.00 94.69 72 ILE A CA 1
ATOM 583 C C . ILE A 1 72 ? 10.374 2.972 -2.604 1.00 94.69 72 ILE A C 1
ATOM 585 O O . ILE A 1 72 ? 9.800 3.775 -3.347 1.00 94.69 72 ILE A O 1
ATOM 589 N N . MET A 1 73 ? 10.458 1.675 -2.908 1.00 95.50 73 MET A N 1
ATOM 590 C CA . MET A 1 73 ? 9.847 1.108 -4.112 1.00 95.50 73 MET A CA 1
ATOM 591 C C . MET A 1 73 ? 8.326 1.256 -4.107 1.00 95.50 73 MET A C 1
ATOM 593 O O . MET A 1 73 ? 7.753 1.686 -5.109 1.00 95.50 73 MET A O 1
ATOM 597 N N . CYS A 1 74 ? 7.678 0.971 -2.977 1.00 97.56 74 CYS A N 1
ATOM 598 C CA . CYS A 1 74 ? 6.244 1.157 -2.809 1.00 97.56 74 CYS A CA 1
ATOM 599 C C . CYS A 1 74 ? 5.853 2.628 -2.987 1.00 97.56 74 CYS A C 1
ATOM 601 O O . CYS A 1 74 ? 4.893 2.927 -3.696 1.00 97.56 74 CYS A O 1
ATOM 603 N N . MET A 1 75 ? 6.604 3.565 -2.398 1.00 98.00 75 MET A N 1
ATOM 604 C CA . MET A 1 75 ? 6.357 4.998 -2.585 1.00 98.00 75 MET A CA 1
ATOM 605 C C . MET A 1 75 ? 6.486 5.402 -4.058 1.00 98.00 75 MET A C 1
ATOM 607 O O . MET A 1 75 ? 5.643 6.134 -4.576 1.00 98.00 75 MET A O 1
ATOM 611 N N . HIS A 1 76 ? 7.494 4.889 -4.766 1.00 97.50 76 HIS A N 1
ATOM 612 C CA . HIS A 1 76 ? 7.674 5.148 -6.194 1.00 97.50 76 HIS A CA 1
ATOM 613 C C . HIS A 1 76 ? 6.534 4.562 -7.043 1.00 97.50 76 HIS A C 1
ATOM 615 O O . HIS A 1 76 ? 6.045 5.237 -7.950 1.00 97.50 76 HIS A O 1
ATOM 621 N N . ALA A 1 77 ? 6.067 3.351 -6.731 1.00 97.75 77 ALA A N 1
ATOM 622 C CA . ALA A 1 77 ? 4.900 2.742 -7.365 1.00 97.75 77 ALA A CA 1
ATOM 623 C C . ALA A 1 77 ? 3.642 3.601 -7.152 1.00 97.75 77 ALA A C 1
ATOM 625 O O . ALA A 1 77 ? 2.968 3.975 -8.111 1.00 97.75 77 ALA A O 1
ATOM 626 N N . VAL A 1 78 ? 3.382 4.012 -5.908 1.00 98.25 78 VAL A N 1
ATOM 627 C CA . VAL A 1 78 ? 2.255 4.882 -5.538 1.00 98.25 78 VAL A CA 1
ATOM 628 C C . VAL A 1 78 ? 2.339 6.239 -6.242 1.00 98.25 78 VAL A C 1
ATOM 630 O O . VAL A 1 78 ? 1.326 6.740 -6.727 1.00 98.25 78 VAL A O 1
ATOM 633 N N . PHE A 1 79 ? 3.530 6.821 -6.389 1.00 97.44 79 PHE A N 1
ATOM 634 C CA . PHE A 1 79 ? 3.719 8.066 -7.138 1.00 97.44 79 PHE A CA 1
ATOM 635 C C . PHE A 1 79 ? 3.293 7.938 -8.613 1.00 97.44 79 PHE A C 1
ATOM 637 O O . PHE A 1 79 ? 2.699 8.865 -9.175 1.00 97.44 79 PHE A O 1
ATOM 644 N N . ARG A 1 80 ? 3.542 6.781 -9.244 1.00 96.75 80 ARG A N 1
ATOM 645 C CA . ARG A 1 80 ? 3.171 6.527 -10.649 1.00 96.75 80 ARG A CA 1
ATOM 646 C C . ARG A 1 80 ? 1.662 6.439 -10.870 1.00 96.75 80 ARG A C 1
ATOM 648 O O . ARG A 1 80 ? 1.214 6.737 -11.971 1.00 96.75 80 ARG A O 1
ATOM 655 N N . THR A 1 81 ? 0.882 6.132 -9.834 1.00 96.81 81 THR A N 1
ATOM 656 C CA . THR A 1 81 ? -0.590 6.020 -9.909 1.00 96.81 81 THR A CA 1
ATOM 657 C C . THR A 1 81 ? -1.277 7.322 -10.314 1.00 96.81 81 THR A C 1
ATOM 659 O O . THR A 1 81 ? -2.414 7.300 -10.778 1.00 96.81 81 THR A O 1
ATOM 662 N N . ARG A 1 82 ? -0.628 8.478 -10.090 1.00 96.12 82 ARG A N 1
ATOM 663 C CA . ARG A 1 82 ? -1.244 9.811 -10.246 1.00 96.12 82 ARG A CA 1
ATOM 664 C C . ARG A 1 82 ? -2.590 9.924 -9.511 1.00 96.12 82 ARG A C 1
ATOM 666 O O . ARG A 1 82 ? -3.515 10.571 -9.990 1.00 96.12 82 ARG A O 1
ATOM 673 N N . GLY A 1 83 ? -2.678 9.269 -8.354 1.00 96.06 83 GLY A N 1
ATOM 674 C CA . GLY A 1 83 ? -3.848 9.233 -7.479 1.00 96.06 83 GLY A CA 1
ATOM 675 C C . GLY A 1 83 ? -4.898 8.181 -7.820 1.00 96.06 83 GLY A C 1
ATOM 676 O O . GLY A 1 83 ? -5.800 7.950 -7.014 1.00 96.06 83 GLY A O 1
ATOM 677 N N . GLN A 1 84 ? -4.743 7.477 -8.942 1.00 96.38 84 GLN A N 1
ATOM 678 C CA . GLN A 1 84 ? -5.672 6.454 -9.419 1.00 96.38 84 GLN A CA 1
ATOM 679 C C . GLN A 1 84 ? -5.305 5.055 -8.901 1.00 96.38 84 GLN A C 1
ATOM 681 O O . GLN A 1 84 ? -5.135 4.120 -9.678 1.00 96.38 84 GLN A O 1
ATOM 686 N N . LEU A 1 85 ? -5.134 4.922 -7.585 1.00 98.06 85 LEU A N 1
ATOM 687 C CA . LEU A 1 85 ? -4.809 3.653 -6.935 1.00 98.06 85 LEU A CA 1
ATOM 688 C C . LEU A 1 85 ? -6.083 2.986 -6.411 1.00 98.06 85 LEU A C 1
ATOM 690 O O . LEU A 1 85 ? -6.735 3.521 -5.516 1.00 98.06 85 LEU A O 1
ATOM 694 N N . ASP A 1 86 ? -6.414 1.813 -6.943 1.00 97.94 86 ASP A N 1
ATOM 695 C CA . ASP A 1 86 ? -7.607 1.057 -6.555 1.00 97.94 86 ASP A CA 1
ATOM 696 C C . ASP A 1 86 ? -7.295 -0.046 -5.538 1.00 97.94 86 ASP A C 1
ATOM 698 O O . ASP A 1 86 ? -8.130 -0.352 -4.684 1.00 97.94 86 ASP A O 1
ATOM 702 N N . ASP A 1 87 ? -6.109 -0.647 -5.630 1.00 98.44 87 ASP A N 1
ATOM 703 C CA . ASP A 1 87 ? -5.724 -1.832 -4.865 1.00 98.44 87 ASP A CA 1
ATOM 704 C C . ASP A 1 87 ? -4.241 -1.788 -4.505 1.00 98.44 87 ASP A C 1
ATOM 706 O O . ASP A 1 87 ? -3.404 -1.494 -5.362 1.00 98.44 87 ASP A O 1
ATOM 710 N N . ILE A 1 88 ? -3.921 -2.071 -3.245 1.00 98.44 88 ILE A N 1
ATOM 711 C CA . ILE A 1 88 ? -2.541 -2.176 -2.790 1.00 98.44 88 ILE A CA 1
ATOM 712 C C . ILE A 1 88 ? -2.356 -3.285 -1.757 1.00 98.44 88 ILE A C 1
ATOM 714 O O . ILE A 1 88 ? -3.090 -3.379 -0.768 1.00 98.44 88 ILE A O 1
ATOM 718 N N . ASN A 1 89 ? -1.311 -4.079 -1.971 1.00 96.19 89 ASN A N 1
ATOM 719 C CA . ASN A 1 89 ? -0.754 -5.013 -1.002 1.00 96.19 89 ASN A CA 1
ATOM 720 C C . ASN A 1 89 ? 0.591 -4.481 -0.491 1.00 96.19 89 ASN A C 1
ATOM 722 O O . ASN A 1 89 ? 1.448 -4.132 -1.301 1.00 96.19 89 ASN A O 1
ATOM 726 N N . ILE A 1 90 ? 0.774 -4.439 0.832 1.00 95.56 90 ILE A N 1
ATOM 727 C CA . ILE A 1 90 ? 2.062 -4.184 1.493 1.00 95.56 90 ILE A CA 1
ATOM 728 C C . ILE A 1 90 ? 2.395 -5.340 2.434 1.00 95.56 90 ILE A C 1
ATOM 730 O O . ILE A 1 90 ? 1.547 -5.782 3.215 1.00 95.56 90 ILE A O 1
ATOM 734 N N . GLU A 1 91 ? 3.634 -5.824 2.360 1.00 92.88 91 GLU A N 1
ATOM 735 C CA . GLU A 1 91 ? 4.040 -7.051 3.038 1.00 92.88 91 GLU A CA 1
ATOM 736 C C . GLU A 1 91 ? 5.450 -6.936 3.631 1.00 92.88 91 GLU A C 1
ATOM 738 O O . GLU A 1 91 ? 6.372 -6.558 2.923 1.00 92.88 91 GLU A O 1
ATOM 743 N N . TYR A 1 92 ? 5.626 -7.231 4.923 1.00 91.69 92 TYR A N 1
ATOM 744 C CA . TYR A 1 92 ? 6.875 -7.114 5.711 1.00 91.69 92 TYR A CA 1
ATOM 745 C C . TYR A 1 92 ? 7.411 -5.701 6.012 1.00 91.69 92 TYR A C 1
ATOM 747 O O . TYR A 1 92 ? 8.017 -5.513 7.061 1.00 91.69 92 TYR A O 1
ATOM 755 N N . PHE A 1 93 ? 7.209 -4.707 5.142 1.00 93.75 93 PHE A N 1
ATOM 756 C CA . PHE A 1 93 ? 7.859 -3.382 5.258 1.00 93.75 93 PHE A CA 1
ATOM 757 C C . PHE A 1 93 ? 6.904 -2.226 5.606 1.00 93.75 93 PHE A C 1
ATOM 759 O O . PHE A 1 93 ? 7.268 -1.056 5.503 1.00 93.75 93 PHE A O 1
ATOM 766 N N . GLY A 1 94 ? 5.649 -2.521 5.944 1.00 95.62 94 GLY A N 1
ATOM 767 C CA . GLY A 1 94 ? 4.648 -1.489 6.196 1.00 95.62 94 GLY A CA 1
ATOM 768 C C . GLY A 1 94 ? 4.922 -0.689 7.471 1.00 95.62 94 GLY A C 1
ATOM 769 O O . GLY A 1 94 ? 5.158 -1.270 8.526 1.00 95.62 94 GLY A O 1
ATOM 770 N N . THR A 1 95 ? 4.798 0.637 7.379 1.00 97.94 95 THR A N 1
ATOM 771 C CA . THR A 1 95 ? 4.942 1.587 8.496 1.00 97.94 95 THR A CA 1
ATOM 772 C C . THR A 1 95 ? 3.763 2.567 8.547 1.00 97.94 95 THR A C 1
ATOM 774 O O . THR A 1 95 ? 3.051 2.772 7.554 1.00 97.94 95 THR A O 1
ATOM 777 N N . ASP A 1 96 ? 3.561 3.230 9.691 1.00 98.56 96 ASP A N 1
ATOM 778 C CA . ASP A 1 96 ? 2.588 4.330 9.828 1.00 98.56 96 ASP A CA 1
ATOM 779 C C . ASP A 1 96 ? 2.809 5.452 8.796 1.00 98.56 96 ASP A C 1
ATOM 781 O O . ASP A 1 96 ? 1.855 6.057 8.291 1.00 98.56 96 ASP A O 1
ATOM 785 N N . ASP A 1 97 ? 4.072 5.741 8.485 1.00 98.44 97 ASP A N 1
ATOM 786 C CA . ASP A 1 97 ? 4.468 6.798 7.560 1.00 98.44 97 ASP A CA 1
ATOM 787 C C . ASP A 1 97 ? 4.187 6.411 6.108 1.00 98.44 97 ASP A C 1
ATOM 789 O O . ASP A 1 97 ? 3.632 7.227 5.360 1.00 98.44 97 ASP A O 1
ATOM 793 N N . LEU A 1 98 ? 4.444 5.154 5.737 1.00 98.50 98 LEU A N 1
ATOM 794 C CA . LEU A 1 98 ? 4.060 4.616 4.439 1.00 98.50 98 LEU A CA 1
ATOM 795 C C . LEU A 1 98 ? 2.536 4.617 4.259 1.00 98.50 98 LEU A C 1
ATOM 797 O O . LEU A 1 98 ? 2.042 5.112 3.242 1.00 98.50 98 LEU A O 1
ATOM 801 N N . LEU A 1 99 ? 1.764 4.152 5.249 1.00 98.00 99 LEU A N 1
ATOM 802 C CA . LEU A 1 99 ? 0.297 4.224 5.190 1.00 98.00 99 LEU A CA 1
ATOM 803 C C . LEU A 1 99 ? -0.193 5.668 5.040 1.00 98.00 99 LEU A C 1
ATOM 805 O O . LEU A 1 99 ? -1.103 5.956 4.253 1.00 98.00 99 LEU A O 1
ATOM 809 N N . ARG A 1 100 ? 0.420 6.612 5.763 1.00 98.38 100 ARG A N 1
ATOM 810 C CA . ARG A 1 100 ? 0.112 8.039 5.625 1.00 98.38 100 ARG A CA 1
ATOM 811 C C . ARG A 1 100 ? 0.435 8.553 4.223 1.00 98.38 100 ARG A C 1
ATOM 813 O O . ARG A 1 100 ? -0.317 9.383 3.714 1.00 98.38 100 ARG A O 1
ATOM 820 N N . TYR A 1 101 ? 1.526 8.106 3.608 1.00 98.56 101 TYR A N 1
ATOM 821 C CA . TYR A 1 101 ? 1.891 8.478 2.243 1.00 98.56 101 TYR A CA 1
ATOM 822 C C . TYR A 1 101 ? 0.875 7.941 1.224 1.00 98.56 101 TYR A C 1
ATOM 824 O O . TYR A 1 101 ? 0.345 8.717 0.424 1.00 98.56 101 TYR A O 1
ATOM 832 N N . ILE A 1 102 ? 0.524 6.653 1.307 1.00 98.38 102 ILE A N 1
ATOM 833 C CA . ILE A 1 102 ? -0.464 6.000 0.431 1.00 98.38 102 ILE A CA 1
ATOM 834 C C . ILE A 1 102 ? -1.803 6.743 0.495 1.00 98.38 102 ILE A C 1
ATOM 836 O O . ILE A 1 102 ? -2.311 7.220 -0.518 1.00 98.38 102 ILE A O 1
ATOM 840 N N . THR A 1 103 ? -2.333 6.936 1.703 1.00 97.12 103 THR A N 1
ATOM 841 C CA . THR A 1 103 ? -3.640 7.584 1.920 1.00 97.12 103 THR A CA 1
ATOM 842 C C . THR A 1 103 ? -3.664 9.088 1.640 1.00 97.12 103 THR A C 1
ATOM 844 O O . THR A 1 103 ? -4.732 9.690 1.575 1.00 97.12 103 THR A O 1
ATOM 847 N N . ARG A 1 104 ? -2.505 9.742 1.490 1.00 97.38 104 ARG A N 1
ATOM 848 C CA . ARG A 1 104 ? -2.423 11.118 0.964 1.00 97.38 104 ARG A CA 1
ATOM 849 C C . ARG A 1 104 ? -2.389 11.161 -0.556 1.00 97.38 104 ARG A C 1
ATOM 851 O O . ARG A 1 104 ? -2.720 12.196 -1.125 1.00 97.38 104 ARG A O 1
ATOM 858 N N . SER A 1 105 ? -1.946 10.077 -1.179 1.00 96.81 105 SER A N 1
ATOM 859 C CA . SER A 1 105 ? -1.738 10.003 -2.619 1.00 96.81 105 SER A CA 1
ATOM 860 C C . SER A 1 105 ? -3.017 9.624 -3.357 1.00 96.81 105 SER A C 1
ATOM 862 O O . SER A 1 105 ? -3.164 10.002 -4.510 1.00 96.81 105 SER A O 1
ATOM 864 N N . THR A 1 106 ? -3.957 8.936 -2.702 1.00 95.94 106 THR A N 1
ATOM 865 C CA . THR A 1 106 ? -5.234 8.523 -3.295 1.00 95.94 106 THR A CA 1
ATOM 866 C C . THR A 1 106 ? -6.411 8.690 -2.334 1.00 95.94 106 THR A C 1
ATOM 868 O O . THR A 1 106 ? -6.255 8.601 -1.118 1.00 95.94 106 THR A O 1
ATOM 871 N N . ASN A 1 107 ? -7.602 8.898 -2.894 1.00 92.00 107 ASN A N 1
ATOM 872 C CA . ASN A 1 107 ? -8.891 8.896 -2.199 1.00 92.00 107 ASN A CA 1
ATOM 873 C C . ASN A 1 107 ? -9.855 7.819 -2.738 1.00 92.00 107 ASN A C 1
ATOM 875 O O . ASN A 1 107 ? -11.002 7.755 -2.294 1.00 92.00 107 ASN A O 1
ATOM 879 N N . GLN A 1 108 ? -9.404 6.993 -3.690 1.00 96.25 108 GLN A N 1
ATOM 880 C CA . GLN A 1 108 ? -10.234 6.003 -4.381 1.00 96.25 108 GLN A CA 1
ATOM 881 C C . GLN A 1 108 ? -9.872 4.551 -4.065 1.00 96.25 108 GLN A C 1
ATOM 883 O O . GLN A 1 108 ? -10.430 3.647 -4.683 1.00 96.25 108 GLN A O 1
ATOM 888 N N . LEU A 1 109 ? -8.971 4.326 -3.103 1.00 98.31 109 LEU A N 1
ATOM 889 C CA . LEU A 1 109 ? -8.532 2.988 -2.726 1.00 98.31 109 LEU A CA 1
ATOM 890 C C . LEU A 1 109 ? -9.723 2.131 -2.282 1.00 98.31 109 LEU A C 1
ATOM 892 O O . LEU A 1 109 ? -10.430 2.475 -1.333 1.00 98.31 109 LEU A O 1
ATOM 896 N N . ARG A 1 110 ? -9.910 0.998 -2.960 1.00 98.50 110 ARG A N 1
ATOM 897 C CA . ARG A 1 110 ? -10.986 0.034 -2.699 1.00 98.50 110 ARG A CA 1
ATOM 898 C C . ARG A 1 110 ? -10.487 -1.196 -1.966 1.00 98.50 110 ARG A C 1
ATOM 900 O O . ARG A 1 110 ? -11.269 -1.828 -1.260 1.00 98.50 110 ARG A O 1
ATOM 907 N N . ARG A 1 111 ? -9.216 -1.558 -2.135 1.00 98.69 111 ARG A N 1
ATOM 908 C CA . ARG A 1 111 ? -8.634 -2.758 -1.532 1.00 98.69 111 ARG A CA 1
ATOM 909 C C . ARG A 1 111 ? -7.294 -2.449 -0.889 1.00 98.69 111 ARG A C 1
ATOM 911 O O . ARG A 1 111 ? -6.431 -1.832 -1.504 1.00 98.69 111 ARG A O 1
ATOM 918 N N . LEU A 1 112 ? -7.160 -2.854 0.366 1.00 98.31 112 LEU A N 1
ATOM 919 C CA . LEU A 1 112 ? -5.938 -2.722 1.143 1.00 98.31 112 LEU A CA 1
ATOM 920 C C . LEU A 1 112 ? -5.633 -4.067 1.791 1.00 98.31 112 LEU A C 1
ATOM 922 O O . LEU A 1 112 ? -6.435 -4.577 2.576 1.00 98.31 112 LEU A O 1
ATOM 926 N N . ARG A 1 113 ? -4.464 -4.620 1.481 1.00 97.69 113 ARG A N 1
ATOM 927 C CA . ARG A 1 113 ? -3.898 -5.768 2.183 1.00 97.69 113 ARG A CA 1
ATOM 928 C C . ARG A 1 113 ? -2.659 -5.326 2.950 1.00 97.69 113 ARG A C 1
ATOM 930 O O . ARG A 1 113 ? -1.765 -4.699 2.388 1.00 97.69 113 ARG A O 1
ATOM 937 N N . ILE A 1 114 ? -2.632 -5.662 4.234 1.00 96.38 114 ILE A N 1
ATOM 938 C CA . ILE A 1 114 ? -1.499 -5.453 5.130 1.00 96.38 114 ILE A CA 1
ATOM 939 C C . ILE A 1 114 ? -1.079 -6.825 5.651 1.00 96.38 114 ILE A C 1
ATOM 941 O O . ILE A 1 114 ? -1.857 -7.486 6.344 1.00 96.38 114 ILE A O 1
ATOM 945 N N . ALA A 1 115 ? 0.132 -7.256 5.309 1.00 94.44 115 ALA A N 1
ATOM 946 C CA . ALA A 1 115 ? 0.648 -8.569 5.667 1.00 94.44 115 ALA A CA 1
ATOM 947 C C . ALA A 1 115 ? 1.990 -8.464 6.405 1.00 94.44 115 ALA A C 1
ATOM 949 O O . ALA A 1 115 ? 2.916 -7.816 5.934 1.00 94.44 115 ALA A O 1
ATOM 950 N N . VAL A 1 116 ? 2.120 -9.090 7.575 1.00 93.19 116 VAL A N 1
ATOM 951 C CA . VAL A 1 116 ? 3.384 -9.176 8.335 1.00 93.19 116 VAL A CA 1
ATOM 952 C C . VAL A 1 116 ? 4.041 -7.802 8.596 1.00 9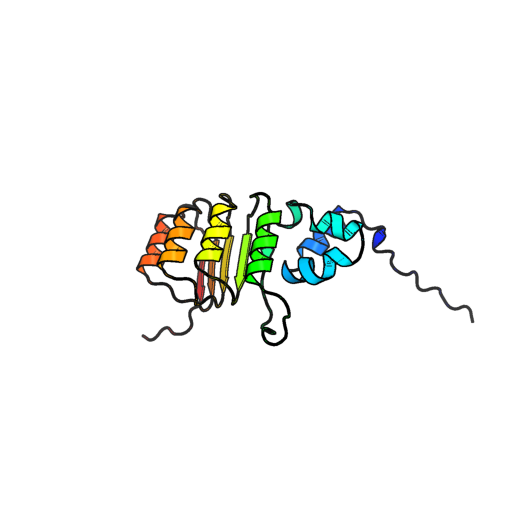3.19 116 VAL A C 1
ATOM 954 O O . VAL A 1 116 ? 5.257 -7.673 8.669 1.00 93.19 116 VAL A O 1
ATOM 957 N N . CYS A 1 117 ? 3.242 -6.740 8.702 1.00 93.94 117 CYS A N 1
ATOM 958 C CA . CYS A 1 117 ? 3.710 -5.374 8.941 1.00 93.94 117 CYS A CA 1
ATOM 959 C C . CYS A 1 117 ? 3.541 -5.035 10.427 1.00 93.94 117 CYS A C 1
ATOM 961 O O . CYS A 1 117 ? 2.447 -4.651 10.851 1.00 93.94 117 CYS A O 1
ATOM 963 N N . TYR A 1 118 ? 4.601 -5.208 11.217 1.00 92.69 118 TYR A N 1
ATOM 964 C CA . TYR A 1 118 ? 4.571 -5.000 12.672 1.00 92.69 118 TYR A CA 1
ATOM 965 C C . TYR A 1 118 ? 4.774 -3.538 13.096 1.00 92.69 118 TYR A C 1
ATOM 967 O O . TYR A 1 118 ? 4.377 -3.167 14.197 1.00 92.69 118 TYR A O 1
ATOM 975 N N . ASP A 1 119 ? 5.314 -2.702 12.207 1.00 96.31 119 ASP A N 1
ATOM 976 C CA . ASP A 1 119 ? 5.568 -1.275 12.454 1.00 96.31 119 ASP A CA 1
ATOM 977 C C . ASP A 1 119 ? 4.365 -0.375 12.114 1.00 96.31 119 ASP A C 1
ATOM 979 O O . ASP A 1 119 ? 4.458 0.857 12.131 1.00 96.31 119 ASP A O 1
ATOM 983 N N . ILE A 1 120 ? 3.209 -0.979 11.814 1.00 97.69 120 ILE A N 1
ATOM 984 C CA . ILE A 1 120 ? 1.936 -0.270 11.686 1.00 97.69 120 ILE A CA 1
ATOM 985 C C . ILE A 1 120 ? 1.207 -0.324 13.024 1.00 97.69 120 ILE A C 1
ATOM 987 O O . ILE A 1 120 ? 0.771 -1.379 13.481 1.00 97.69 120 ILE A O 1
ATOM 991 N N . SER A 1 121 ? 1.011 0.841 13.628 1.00 98.00 121 SER A N 1
ATOM 992 C CA . SER A 1 121 ? 0.314 0.985 14.898 1.00 98.00 121 SER A CA 1
ATOM 993 C C . SER A 1 121 ? -1.208 1.069 14.725 1.00 98.00 121 SER A C 1
ATOM 995 O O . SER A 1 121 ? -1.730 1.468 13.679 1.00 98.00 121 SER A O 1
ATOM 997 N N . ASP A 1 122 ? -1.949 0.809 15.808 1.00 97.94 122 ASP A N 1
ATOM 998 C CA . ASP A 1 122 ? -3.391 1.089 15.903 1.00 97.94 122 ASP A CA 1
ATOM 999 C C . ASP A 1 122 ? -3.744 2.528 15.475 1.00 97.94 122 ASP A C 1
ATOM 1001 O O . ASP A 1 122 ? -4.745 2.780 14.794 1.00 97.94 122 ASP A O 1
ATOM 1005 N N . LYS A 1 123 ? -2.900 3.496 15.856 1.00 98.19 123 LYS A N 1
ATOM 1006 C CA . LYS A 1 123 ? -3.076 4.914 15.523 1.00 98.19 123 LYS A CA 1
ATOM 1007 C C . LYS A 1 123 ? -2.818 5.173 14.040 1.00 98.19 123 LYS A C 1
ATOM 1009 O O . LYS A 1 123 ? -3.535 5.984 13.448 1.00 98.19 123 LYS A O 1
ATOM 1014 N N . GLY A 1 124 ? -1.819 4.516 13.456 1.00 98.19 124 GLY A N 1
ATOM 1015 C CA . GLY A 1 124 ? -1.512 4.582 12.031 1.00 98.19 124 GLY A CA 1
ATOM 1016 C C . GLY A 1 124 ? -2.666 4.081 11.183 1.00 98.19 124 GLY A C 1
ATOM 1017 O O . GLY A 1 124 ? -3.181 4.833 10.351 1.00 98.19 124 GLY A O 1
ATOM 1018 N N . LEU A 1 125 ? -3.151 2.869 11.470 1.00 97.88 125 LEU A N 1
ATOM 1019 C CA . LEU A 1 125 ? -4.289 2.292 10.756 1.00 97.88 125 LEU A CA 1
ATOM 1020 C C . LEU A 1 125 ? -5.554 3.144 10.923 1.00 97.88 125 LEU A C 1
ATOM 1022 O O . LEU A 1 125 ? -6.205 3.462 9.931 1.00 97.88 125 LEU A O 1
ATOM 1026 N N . THR A 1 126 ? -5.867 3.601 12.142 1.00 97.56 126 THR A N 1
ATOM 1027 C CA . THR A 1 126 ? -7.030 4.477 12.389 1.00 97.56 126 THR A CA 1
ATOM 1028 C C . THR A 1 126 ? -6.962 5.762 11.554 1.00 97.56 126 THR A C 1
ATOM 1030 O O . THR A 1 126 ? -7.947 6.168 10.939 1.00 97.56 126 THR A O 1
ATOM 1033 N N . LYS A 1 127 ? -5.791 6.411 11.487 1.00 97.81 127 LYS A N 1
ATOM 1034 C CA . LYS A 1 127 ? -5.592 7.612 10.658 1.00 97.81 127 LYS A CA 1
ATOM 1035 C C . LYS A 1 127 ? -5.708 7.326 9.164 1.00 97.81 127 LYS A C 1
ATOM 1037 O O . LYS A 1 127 ? -6.168 8.199 8.430 1.00 97.81 127 LYS A O 1
ATOM 1042 N N . ALA A 1 128 ? -5.264 6.151 8.725 1.00 97.25 128 ALA A N 1
ATOM 1043 C CA . ALA A 1 128 ? -5.351 5.738 7.335 1.00 97.25 128 ALA A CA 1
ATOM 1044 C C . ALA A 1 128 ? -6.815 5.539 6.919 1.00 97.25 128 ALA A C 1
ATOM 1046 O O . ALA A 1 128 ? -7.261 6.171 5.966 1.00 97.25 128 ALA A O 1
ATOM 1047 N N . VAL A 1 129 ? -7.594 4.751 7.667 1.00 95.88 129 VAL A N 1
ATOM 1048 C CA . VAL A 1 129 ? -8.987 4.431 7.295 1.00 95.88 129 VAL A CA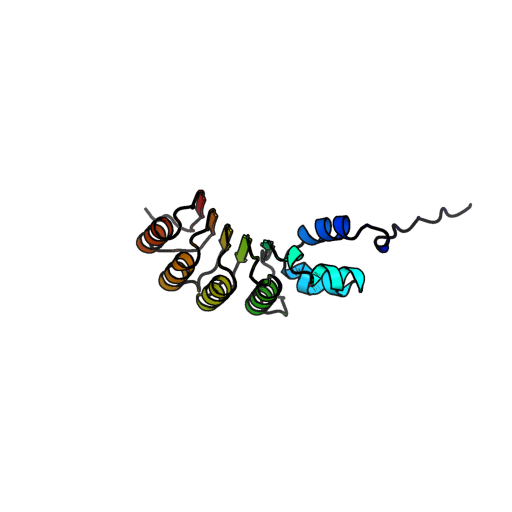 1
ATOM 1049 C C . VAL A 1 129 ? -9.922 5.639 7.308 1.00 95.88 129 VAL A C 1
ATOM 1051 O O . VAL A 1 129 ? -10.845 5.695 6.502 1.00 95.88 129 VAL A O 1
ATOM 1054 N N . LEU A 1 130 ? -9.635 6.669 8.115 1.00 96.12 130 LEU A N 1
ATOM 1055 C CA . LEU A 1 130 ? -10.339 7.961 8.056 1.00 96.12 130 LEU A CA 1
ATOM 1056 C C . LEU A 1 130 ? -10.256 8.642 6.678 1.00 96.12 130 LEU A C 1
ATOM 1058 O O . LEU A 1 130 ? -11.078 9.500 6.367 1.00 96.12 130 LEU A O 1
ATOM 1062 N N . LYS A 1 131 ? -9.259 8.289 5.861 1.00 96.44 131 LYS A N 1
ATOM 1063 C CA . LYS A 1 131 ? -9.043 8.825 4.511 1.00 96.44 131 LYS A CA 1
ATOM 1064 C C . LYS A 1 131 ? -9.448 7.857 3.401 1.00 96.44 131 LYS A C 1
ATOM 1066 O O . LYS A 1 131 ? -9.238 8.170 2.233 1.00 96.44 131 LYS A O 1
ATOM 1071 N N . LEU A 1 132 ? -10.022 6.704 3.745 1.00 96.25 132 LEU A N 1
ATOM 1072 C CA . LEU A 1 132 ? -10.394 5.658 2.792 1.00 96.25 132 LEU A CA 1
ATOM 1073 C C . LEU A 1 132 ? -11.906 5.377 2.844 1.00 96.25 132 LEU A C 1
ATOM 1075 O O . LEU A 1 132 ? -12.318 4.255 3.145 1.00 96.25 132 LEU A O 1
ATOM 1079 N N . PRO A 1 133 ? -12.761 6.373 2.540 1.00 95.19 133 PRO A N 1
ATOM 1080 C CA . PRO A 1 133 ? -14.213 6.200 2.607 1.00 95.19 133 PRO A CA 1
ATOM 1081 C C . PRO A 1 133 ? -14.745 5.201 1.567 1.00 95.19 133 PRO A C 1
ATOM 1083 O O . PRO A 1 133 ? -15.849 4.683 1.726 1.00 95.19 133 PRO A O 1
ATOM 1086 N N . LEU A 1 134 ? -13.969 4.926 0.509 1.00 97.50 134 LEU A N 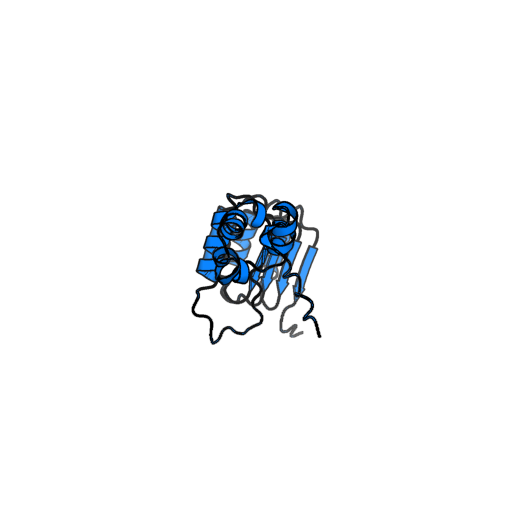1
ATOM 1087 C CA . LEU A 1 134 ? -14.324 3.996 -0.567 1.00 97.50 134 LEU A CA 1
ATOM 1088 C C . LEU A 1 134 ? -13.754 2.583 -0.379 1.00 97.50 134 LEU A C 1
ATOM 1090 O O . LEU A 1 134 ? -13.862 1.767 -1.293 1.00 97.50 134 LEU A O 1
ATOM 1094 N N . LEU A 1 135 ? -13.154 2.282 0.778 1.00 98.38 135 LEU A N 1
ATOM 1095 C CA . LEU A 1 135 ? -12.563 0.972 1.031 1.00 98.38 135 LEU A CA 1
ATOM 1096 C C . LEU A 1 135 ? -13.650 -0.110 1.081 1.00 98.38 135 LEU A C 1
ATOM 1098 O O . LEU A 1 135 ? -14.568 -0.049 1.896 1.00 98.38 135 LEU A O 1
ATOM 1102 N N . GLU A 1 136 ? -13.518 -1.116 0.221 1.00 98.56 136 GLU A N 1
ATOM 1103 C CA . GLU A 1 136 ? -14.446 -2.241 0.089 1.00 98.56 136 GLU A CA 1
ATOM 1104 C C . GLU A 1 136 ? -13.876 -3.534 0.674 1.00 98.56 136 GLU A C 1
ATOM 1106 O O . GLU A 1 136 ? -14.624 -4.355 1.206 1.00 98.56 136 GLU A O 1
ATOM 1111 N N . HIS A 1 137 ? -12.558 -3.722 0.603 1.00 98.56 137 HIS A N 1
ATOM 1112 C CA . HIS A 1 137 ? -11.897 -4.908 1.132 1.00 98.56 137 HIS A CA 1
ATOM 1113 C C . HIS A 1 137 ? -10.674 -4.517 1.961 1.00 98.56 137 HIS A C 1
ATOM 1115 O O . HIS A 1 137 ? -9.762 -3.854 1.465 1.00 98.56 137 HIS A O 1
ATOM 1121 N N . LEU A 1 138 ? -10.653 -4.969 3.211 1.00 97.94 138 LEU A N 1
ATOM 1122 C CA . LEU A 1 138 ? -9.492 -4.893 4.086 1.00 97.94 138 LEU A CA 1
ATOM 1123 C C . LEU A 1 138 ? -9.060 -6.307 4.459 1.00 97.94 138 LEU A C 1
ATOM 1125 O O . LEU A 1 138 ? -9.846 -7.086 5.005 1.00 97.94 138 LEU A O 1
ATOM 1129 N N . GLU A 1 139 ? -7.802 -6.628 4.190 1.00 97.06 139 GLU A N 1
ATOM 1130 C CA . GLU A 1 139 ? -7.179 -7.858 4.656 1.00 97.06 139 GLU A CA 1
ATOM 1131 C C . GLU A 1 139 ? -5.987 -7.555 5.556 1.00 97.06 139 GLU A C 1
ATOM 1133 O O . GLU A 1 139 ? -5.113 -6.759 5.216 1.00 97.06 139 GLU A O 1
ATOM 1138 N N . ILE A 1 140 ? -5.973 -8.212 6.712 1.00 95.88 140 ILE A N 1
ATOM 1139 C CA . ILE A 1 140 ? -4.931 -8.118 7.724 1.00 95.88 140 ILE A CA 1
ATOM 1140 C C . ILE A 1 140 ? -4.404 -9.531 7.960 1.00 95.88 140 ILE A C 1
ATOM 1142 O O . ILE A 1 140 ? -5.136 -10.407 8.428 1.00 95.88 140 ILE A O 1
ATOM 1146 N N . PHE A 1 141 ? -3.142 -9.760 7.612 1.00 93.75 141 PHE A N 1
ATOM 1147 C CA . PHE A 1 141 ? -2.498 -11.068 7.675 1.00 93.75 141 PHE A CA 1
ATOM 1148 C C . PHE A 1 141 ? -1.245 -10.999 8.549 1.00 93.75 141 PHE A C 1
ATOM 1150 O O . PHE A 1 141 ? -0.327 -10.246 8.266 1.00 93.75 141 PHE A O 1
ATOM 1157 N N . LEU A 1 142 ? -1.202 -11.776 9.627 1.00 92.00 142 LEU A N 1
ATOM 1158 C CA . LEU A 1 142 ? -0.125 -11.813 10.622 1.00 92.00 142 LEU A CA 1
ATOM 1159 C C . LEU A 1 142 ? 0.266 -10.426 11.172 1.00 92.00 142 LEU A C 1
ATOM 1161 O O . LEU A 1 142 ? 1.417 -10.198 11.523 1.00 92.00 142 LEU A O 1
ATOM 1165 N N . CYS A 1 143 ? -0.701 -9.516 11.292 1.00 91.06 143 CYS A N 1
ATOM 1166 C CA . CYS A 1 143 ? -0.581 -8.276 12.062 1.00 91.06 143 CYS A CA 1
ATOM 1167 C C . CYS A 1 143 ? -1.558 -8.324 13.242 1.00 91.06 143 CYS A C 1
ATOM 1169 O O . CYS A 1 143 ? -2.535 -9.071 13.212 1.00 91.06 143 CYS A O 1
ATOM 1171 N N . SER A 1 144 ? -1.337 -7.504 14.268 1.00 88.56 144 SER A N 1
ATOM 1172 C CA . SER A 1 144 ? -2.235 -7.418 15.422 1.00 88.56 144 SER A CA 1
ATOM 1173 C C . SER A 1 144 ? -2.725 -5.988 15.613 1.00 88.56 144 SER A C 1
ATOM 1175 O O . SER A 1 144 ? -1.928 -5.088 15.852 1.00 88.56 144 SER A O 1
ATOM 1177 N N . PHE A 1 145 ? -4.044 -5.797 15.548 1.00 94.12 145 PHE A N 1
ATOM 1178 C CA . PHE A 1 145 ? -4.713 -4.533 15.855 1.00 94.12 145 PHE A CA 1
ATOM 1179 C C . PHE A 1 145 ? -5.752 -4.747 16.947 1.00 94.12 145 PHE A C 1
ATOM 1181 O O . PHE A 1 145 ? -6.398 -5.794 17.023 1.00 94.12 145 PHE A O 1
ATOM 1188 N N . SER A 1 146 ? -5.942 -3.737 17.787 1.00 94.94 146 SER A N 1
ATOM 1189 C CA . SER A 1 146 ? -6.939 -3.778 18.849 1.00 94.94 146 SER A CA 1
ATOM 1190 C C . SER A 1 146 ? -8.366 -3.846 18.291 1.00 94.94 146 SER A C 1
ATOM 1192 O O . SER A 1 146 ? -8.685 -3.290 17.236 1.00 94.94 146 SER A O 1
ATOM 1194 N N . ALA A 1 147 ? -9.283 -4.443 19.060 1.00 94.38 147 ALA A N 1
ATOM 1195 C CA . ALA A 1 147 ? -10.709 -4.453 18.726 1.00 94.38 147 ALA A CA 1
ATOM 1196 C C . ALA A 1 147 ? -11.282 -3.031 18.547 1.00 94.38 147 ALA A C 1
ATOM 1198 O O . ALA A 1 147 ? -12.171 -2.812 17.724 1.00 94.38 147 ALA A O 1
ATOM 1199 N N . LYS A 1 148 ? -10.743 -2.044 19.280 1.00 96.19 148 LYS A N 1
ATOM 1200 C CA . LYS A 1 148 ? -11.105 -0.628 19.131 1.00 96.19 148 LYS A CA 1
ATOM 1201 C C . LYS A 1 148 ? -10.745 -0.104 17.741 1.00 96.19 148 LYS A C 1
ATOM 1203 O O . LYS A 1 148 ? -11.573 0.557 17.121 1.00 96.19 148 LYS A O 1
ATOM 1208 N N . THR A 1 149 ? -9.552 -0.416 17.242 1.00 96.19 149 THR A N 1
ATOM 1209 C CA . THR A 1 149 ? -9.124 -0.028 15.892 1.00 96.19 149 THR A CA 1
ATOM 1210 C C . THR A 1 149 ? -9.970 -0.704 14.827 1.00 96.19 149 THR A C 1
ATOM 1212 O O . THR A 1 149 ? -10.447 -0.032 13.921 1.00 96.19 149 THR A O 1
ATOM 1215 N N . LEU A 1 150 ? -10.256 -2.001 14.965 1.00 95.56 150 LEU A N 1
ATOM 1216 C CA . LEU A 1 150 ? -11.131 -2.708 14.023 1.00 95.56 150 LEU A CA 1
ATOM 1217 C C . LEU A 1 150 ? -12.558 -2.135 14.014 1.00 95.56 150 LEU A C 1
ATOM 1219 O O . LEU A 1 150 ? -13.162 -1.989 12.952 1.00 95.56 150 LEU A O 1
ATOM 1223 N N . LYS A 1 151 ? -13.079 -1.718 15.175 1.00 95.25 151 LYS A N 1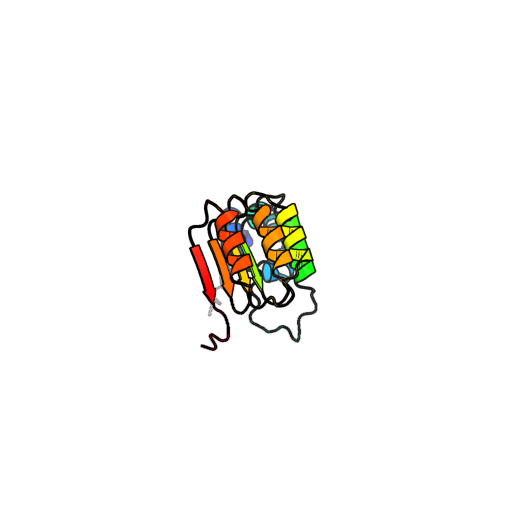
ATOM 1224 C CA . LYS A 1 151 ? -14.348 -0.981 15.257 1.00 95.25 151 LYS A CA 1
ATOM 1225 C C . LYS A 1 151 ? -14.282 0.354 14.508 1.00 95.25 151 LYS A C 1
ATOM 1227 O O . LYS A 1 151 ? -15.234 0.685 13.806 1.00 95.25 151 LYS A O 1
ATOM 1232 N N . MET A 1 152 ? -13.175 1.095 14.618 1.00 96.06 152 MET A N 1
ATOM 1233 C CA . MET A 1 152 ? -12.973 2.335 13.855 1.00 96.06 152 MET A CA 1
ATOM 1234 C C . MET A 1 152 ? -12.984 2.082 12.345 1.00 96.06 152 MET A C 1
ATOM 1236 O O . MET A 1 152 ? -13.608 2.853 11.624 1.00 96.06 152 MET A O 1
ATOM 1240 N N . VAL A 1 153 ? -12.378 0.990 11.861 1.00 95.56 153 VAL A N 1
ATOM 1241 C CA . VAL A 1 153 ? -12.458 0.609 10.437 1.00 95.56 153 VAL A CA 1
ATOM 1242 C C . VAL A 1 153 ? -13.917 0.490 9.991 1.00 95.56 153 VAL A C 1
ATOM 1244 O O . VAL A 1 153 ? -14.308 1.117 9.009 1.00 95.56 153 VAL A O 1
ATOM 1247 N N . GLY A 1 154 ? -14.738 -0.255 10.738 1.00 93.94 154 GLY A N 1
ATOM 1248 C CA . GLY A 1 154 ? -16.157 -0.432 10.409 1.00 93.94 154 GLY A CA 1
ATOM 1249 C C . GLY A 1 154 ? -16.971 0.868 10.432 1.00 93.94 154 GLY A C 1
ATOM 1250 O O . GLY A 1 154 ? -17.965 0.979 9.725 1.00 93.94 154 GLY A O 1
ATOM 1251 N N . GLN A 1 155 ? -16.549 1.867 11.212 1.00 95.06 155 GLN A N 1
ATOM 1252 C CA . GLN A 1 155 ? -17.199 3.181 11.265 1.00 95.06 155 GLN A CA 1
ATOM 1253 C C . GLN A 1 155 ? -16.747 4.117 10.137 1.00 95.06 155 GLN A C 1
ATOM 1255 O O . GLN A 1 155 ? -17.548 4.905 9.640 1.00 95.06 155 GLN A O 1
ATOM 1260 N N . CYS A 1 156 ? -15.471 4.061 9.748 1.00 95.06 156 CYS A N 1
ATOM 1261 C CA . CYS A 1 156 ? -14.883 4.968 8.760 1.00 95.06 156 CYS A CA 1
ATOM 1262 C C . CYS A 1 156 ? -15.057 4.497 7.310 1.00 95.06 156 CYS A C 1
ATOM 1264 O O . CYS A 1 156 ? -15.022 5.324 6.401 1.00 95.06 156 CYS A O 1
ATOM 1266 N N . CYS A 1 157 ? -15.248 3.195 7.089 1.00 96.00 157 CYS A N 1
ATOM 1267 C CA . CYS A 1 157 ? -15.351 2.592 5.761 1.00 96.00 157 CYS A CA 1
ATOM 1268 C C . CYS A 1 157 ? -16.767 2.025 5.540 1.00 96.00 157 CYS A C 1
ATOM 1270 O O . CYS A 1 157 ? -16.965 0.815 5.650 1.00 96.00 157 CYS A O 1
ATOM 1272 N N . PRO A 1 158 ? -17.772 2.865 5.222 1.00 95.62 158 PRO A N 1
ATOM 1273 C CA . PRO A 1 158 ? -19.169 2.431 5.101 1.00 95.62 158 PRO A CA 1
ATOM 1274 C C . PRO A 1 158 ? -19.419 1.477 3.922 1.00 95.62 158 PRO A C 1
ATOM 1276 O O . PRO A 1 158 ? -20.449 0.811 3.882 1.00 95.62 158 PRO A O 1
ATOM 1279 N N . LEU A 1 159 ? -18.493 1.414 2.959 1.00 97.75 159 LEU A N 1
ATOM 1280 C CA . LEU A 1 159 ? -18.564 0.518 1.802 1.00 97.75 159 LEU A CA 1
ATOM 1281 C C . LEU A 1 159 ? -17.825 -0.810 2.017 1.00 97.75 159 LEU A C 1
ATOM 1283 O O . LEU A 1 159 ? -17.723 -1.596 1.074 1.00 97.75 159 LEU A O 1
ATOM 1287 N N . LEU A 1 160 ? -17.312 -1.073 3.224 1.00 98.06 160 LEU A N 1
ATOM 1288 C CA . LEU A 1 160 ? -16.548 -2.280 3.517 1.00 98.06 160 LEU A CA 1
ATOM 1289 C C . LEU A 1 160 ? -17.436 -3.527 3.381 1.00 98.06 160 LEU A C 1
ATOM 1291 O O . LEU A 1 160 ? -18.366 -3.744 4.153 1.00 98.06 160 LEU A O 1
ATOM 1295 N N . LYS A 1 161 ? -17.117 -4.369 2.399 1.00 97.75 161 LYS A N 1
ATOM 1296 C CA . LYS A 1 161 ? -17.794 -5.640 2.096 1.00 97.75 161 LYS A CA 1
ATOM 1297 C C . LYS A 1 161 ? -17.041 -6.837 2.655 1.00 97.75 161 LYS A C 1
ATOM 1299 O O . LYS A 1 161 ? -17.624 -7.894 2.879 1.00 97.75 161 LYS A O 1
ATOM 1304 N N . THR A 1 162 ? -15.727 -6.717 2.814 1.00 97.69 162 THR A N 1
ATOM 1305 C CA . THR A 1 162 ? -14.875 -7.821 3.253 1.00 97.69 162 THR A CA 1
ATOM 1306 C C . THR A 1 162 ? -13.862 -7.334 4.271 1.00 97.69 162 THR A C 1
ATOM 1308 O O . THR A 1 162 ? -13.057 -6.453 3.979 1.00 97.69 162 THR A O 1
ATOM 1311 N N . LEU A 1 163 ? -13.867 -7.975 5.436 1.00 96.25 163 LEU A N 1
ATOM 1312 C CA . LEU A 1 163 ? -12.817 -7.876 6.438 1.00 96.25 163 LEU A CA 1
ATOM 1313 C C . LEU A 1 163 ? -12.243 -9.277 6.660 1.00 96.25 163 LEU A C 1
ATOM 1315 O O . LEU A 1 163 ? -12.951 -10.164 7.132 1.00 96.25 163 LEU A O 1
ATOM 1319 N N . LYS A 1 164 ? -10.976 -9.482 6.298 1.00 95.44 164 LYS A N 1
ATOM 1320 C CA . LYS A 1 164 ? -10.248 -10.734 6.549 1.00 95.44 164 LYS A CA 1
ATOM 1321 C C . LYS A 1 164 ? -9.189 -10.493 7.612 1.00 95.44 164 LYS A C 1
ATOM 1323 O O . LYS A 1 164 ? -8.357 -9.605 7.448 1.00 95.44 164 LYS A O 1
ATOM 1328 N N . LEU A 1 165 ? -9.224 -11.290 8.674 1.00 93.38 165 LEU A N 1
ATOM 1329 C CA . LEU A 1 165 ? -8.280 -11.231 9.786 1.00 93.38 165 LEU A CA 1
ATOM 1330 C C . LEU A 1 165 ? -7.640 -12.609 9.943 1.00 93.38 165 LEU A C 1
ATOM 1332 O O . LEU A 1 165 ? -8.344 -13.584 10.191 1.00 93.38 165 LEU A O 1
ATOM 1336 N N . ASN A 1 166 ? -6.324 -12.683 9.798 1.00 86.44 166 ASN A N 1
ATOM 1337 C CA . ASN A 1 166 ? -5.545 -13.903 9.983 1.00 86.44 166 ASN A CA 1
ATOM 1338 C C . ASN A 1 166 ? -4.402 -13.593 10.946 1.00 86.44 166 ASN A C 1
ATOM 1340 O O . ASN A 1 166 ? -3.307 -13.252 10.515 1.00 86.44 166 ASN A O 1
ATOM 1344 N N . ASN A 1 167 ? -4.655 -13.664 12.249 1.00 73.38 167 ASN A N 1
ATOM 1345 C CA . ASN A 1 167 ? -3.648 -13.339 13.259 1.00 73.38 167 ASN A CA 1
ATOM 1346 C C . ASN A 1 167 ? -2.898 -14.604 13.689 1.00 73.38 167 ASN A C 1
ATOM 1348 O O . ASN A 1 167 ? -3.500 -15.673 13.804 1.00 73.38 167 ASN A O 1
ATOM 1352 N N . GLN A 1 168 ? -1.604 -14.484 14.007 1.00 59.00 168 GLN A N 1
AT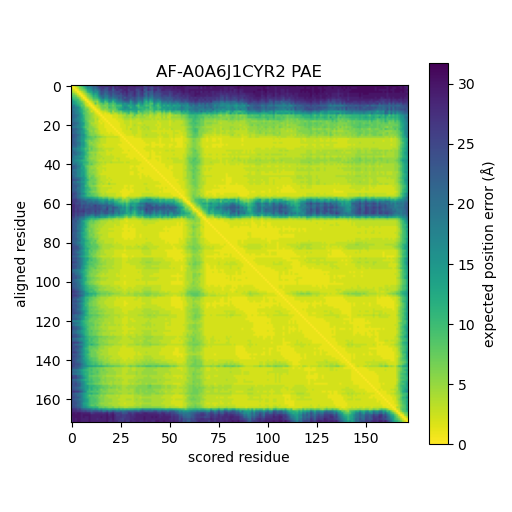OM 1353 C CA . GLN A 1 168 ? -0.990 -15.485 14.875 1.00 59.00 168 GLN A CA 1
ATOM 1354 C C . GLN A 1 168 ? -1.508 -15.273 16.302 1.00 59.00 168 GLN A C 1
ATOM 1356 O O . GLN A 1 168 ? -1.475 -14.159 16.820 1.00 59.00 168 GLN A O 1
ATOM 1361 N N . PHE A 1 169 ? -1.956 -16.368 16.917 1.00 46.22 169 PHE A N 1
ATOM 1362 C CA . PHE A 1 169 ? -2.363 -16.501 18.318 1.00 46.22 169 PHE A CA 1
ATOM 1363 C C . PHE A 1 169 ? -3.711 -15.870 18.706 1.00 46.22 169 PHE A C 1
ATOM 1365 O O . PHE A 1 169 ? -3.787 -14.815 19.331 1.00 46.22 169 PHE A O 1
ATOM 1372 N N . CYS A 1 170 ? -4.790 -16.632 18.506 1.00 35.12 170 CYS A N 1
ATOM 1373 C CA . CYS A 1 170 ? -5.838 -16.682 19.524 1.00 35.12 170 CYS A CA 1
ATOM 1374 C C . CYS A 1 170 ? -5.249 -17.404 20.746 1.00 35.12 170 CYS A C 1
ATOM 1376 O O . CYS A 1 170 ? -5.183 -18.632 20.758 1.00 35.12 170 CYS A O 1
ATOM 1378 N N . LYS A 1 171 ? -4.782 -16.675 21.764 1.00 40.62 171 LYS A N 1
ATOM 1379 C CA . LYS A 1 171 ? -4.777 -17.245 23.115 1.00 40.62 171 LYS A CA 1
ATOM 1380 C C . LYS A 1 171 ? -6.159 -16.969 23.694 1.00 40.62 171 LYS A C 1
ATOM 1382 O O . LYS A 1 171 ? -6.508 -15.805 23.885 1.00 40.62 171 LYS A O 1
ATOM 1387 N N . GLY A 1 172 ? -6.951 -18.035 23.811 1.00 37.28 172 GLY A N 1
ATOM 1388 C CA . GLY A 1 172 ? -8.169 -18.038 24.621 1.00 37.28 172 GLY A CA 1
ATOM 1389 C C . GLY A 1 172 ? -7.857 -17.867 26.099 1.00 37.28 172 GLY A C 1
ATOM 1390 O O . GLY A 1 172 ? -6.672 -18.035 26.475 1.00 37.28 172 GLY A O 1
#

Nearest PDB structures (foldseek):
  1fs2-assembly1_C  TM=5.180E-01  e=4.690E-07  Homo sapiens
  2p1n-assembly3_B  TM=4.883E-01  e=1.867E-05  Arabidopsis thaliana
  6bro-assembly2_D  TM=3.256E-01  e=9.532E-05  Oryza sativa Japonica Group
  6bro-assembly1_B  TM=3.090E-01  e=1.013E-04  Oryza sativa Japonica Group
  8ubv-assembly1_H  TM=3.941E-01  e=8.837E-03  Homo sapiens

pLDDT: mean 88.49, std 14.79, range [35.12, 98.69]

Radius of gyration: 19.14 Å; Cα contacts (8 Å, |Δi|>4): 276; chains: 1; bounding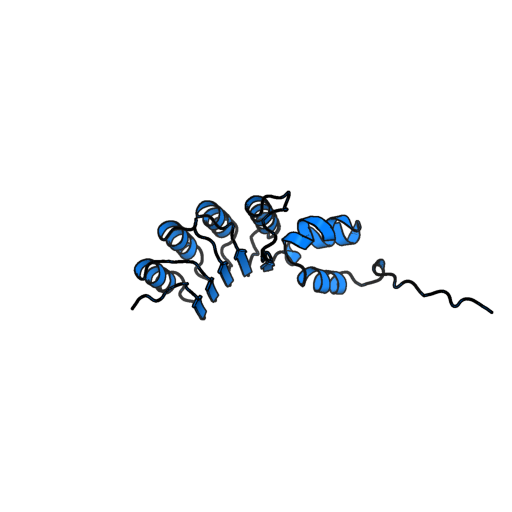 box: 39×43×68 Å

Sequence (172 aa):
MKRKRKIARNWLELPAEVMSTIMLKLGAIEILTSAQFVCSSWNKICKDPSMWRVIDMHNLGDLHDMEYNLEIMCMHAVFRTRGQLDDINIEYFGTDDLLRYITRSTNQLRRLRIAVCYDISDKGLTKAVLKLPLLEHLEIFLCSFSAKTLKMVGQCCPLLKTLKLNNQFCKG

InterPro domains:
  IPR001810 F-box domain [PF12937] (11-56)
  IPR001810 F-box domain [PS50181] (8-55)
  IPR032675 Leucine-rich repeat domain superfamily [G3DSA:3.80.10.10] (4-171)
  IPR036047 F-box-like domain superfamily [SSF81383] (11-82)
  IPR055411 F-box/LRR-repeat protein 15/At3g58940/PEG3-like, LRR domain [PF24758] (104-168)

Solvent-accessible surface area (backbone atoms only — not comparable to full-atom values): 9587 Å² total; per-residue (Å²): 136,84,81,77,78,77,80,73,82,64,76,83,75,56,55,70,68,61,51,50,58,56,55,65,73,51,40,51,58,50,42,75,76,45,51,39,73,74,42,74,68,43,30,53,54,70,63,37,37,82,62,31,27,56,37,39,43,81,66,96,70,70,75,89,78,60,95,64,61,63,57,62,50,50,52,53,48,55,60,45,13,77,37,52,32,38,34,40,39,42,45,63,64,40,32,37,65,54,45,49,50,53,42,70,52,26,64,55,34,28,35,43,35,45,28,46,25,80,62,40,44,55,67,34,53,47,60,32,35,70,43,24,54,49,23,26,34,43,36,38,33,56,40,84,72,50,72,68,40,56,51,47,44,62,68,39,18,78,51,55,76,41,81,45,82,45,59,80,75,86,78,127